Protein AF-A0A8J7YPC0-F1 (afdb_monomer)

Radius of gyration: 19.91 Å; Cα contacts (8 Å, |Δi|>4): 156; chains: 1; bounding box: 56×26×64 Å

pLDDT: mean 70.44, std 15.21, range [40.66, 92.62]

Solvent-accessible surface area (backbone atoms only — not comparable to full-atom values): 8499 Å² total; per-residue (Å²): 132,85,79,74,55,67,68,57,61,51,53,57,52,51,57,55,51,54,50,48,54,47,53,49,51,52,50,52,50,52,50,52,50,53,59,72,68,51,78,77,58,83,62,85,92,84,73,61,48,36,50,53,51,32,16,51,50,36,4,54,52,33,5,52,51,41,26,27,54,54,47,47,78,47,79,93,69,95,48,70,67,58,55,49,50,50,41,54,54,31,23,52,54,18,21,52,52,21,22,49,50,21,57,76,69,36,38,20,69,68,29,50,51,37,27,76,74,68,35,66,68,28,38,49,54,53,50,49,54,51,51,54,51,48,51,48,48,53,48,19,52,48,39,42,52,54,64,56,53,56,62,51,56,58,56,63,73,76,105

Secondary structure (DSSP, 8-state):
-----HHHHHHHHHHHHHHHHHHHHHHHHHHHHHHHHSPPPP--SS--HHHHHHHHHHHHHHHHHHHHHHHHHS---S-HHHHHHHHHHHHHHHHHHHHHHHHHTTHIIIIIHHHHTT-HHHHHHHHHHHHHHHHHHHHHHHHHHHHHHHHHHHHHH--

Foldseek 3Di:
DDPPPVLVVVLVLLVVVLVVLVVVLVVLLVVLVVLLPPQQDDDDDDDDSLLVSQLQSQLSLQLLLQLLVLLLVDADDNDPVVNVCSSVVSSNVRSVVRSVVCNVVVLSVPQVVVLVVVDPVSVVVSVVSSVVSVVSSVVSSVSNCPVHSVVSVVVVVVD

Mean predicted aligned error: 11.49 Å

Sequence (159 aa):
MAKTNENTAYKVNATRWDIGAVIFGSVMFIFALAFFFAQPTISLFGTTVAVTHAMIAMGVLMGAMIWALVEMVTRPRRNILDLIIRFFGSFILGFFIGGFMAFYTQWGQYILIPAYSGNYLALAVLIMTFVLFMVLLIDAVYLHNKTWVKHKADKSVKA

Structure (mmCIF, N/CA/C/O backbone):
data_AF-A0A8J7YPC0-F1
#
_entry.id   AF-A0A8J7YPC0-F1
#
loop_
_atom_site.group_PDB
_atom_site.id
_atom_site.type_symbol
_atom_site.label_atom_id
_atom_site.label_alt_id
_atom_site.label_comp_id
_atom_site.label_asym_id
_atom_site.label_entity_id
_atom_site.label_seq_id
_atom_site.pdbx_PDB_ins_code
_atom_site.Cartn_x
_atom_site.Cartn_y
_atom_site.Cartn_z
_atom_site.occupancy
_atom_site.B_iso_or_equiv
_atom_site.auth_seq_id
_atom_site.auth_comp_id
_atom_site.auth_asym_id
_atom_site.auth_atom_id
_atom_site.pdbx_PDB_model_num
ATOM 1 N N . MET A 1 1 ? 22.806 14.843 -42.584 1.00 43.94 1 MET A N 1
ATOM 2 C CA . MET A 1 1 ? 21.779 14.467 -41.586 1.00 43.94 1 MET A CA 1
ATOM 3 C C . MET A 1 1 ? 22.397 13.478 -40.615 1.00 43.94 1 MET A C 1
ATOM 5 O O . MET A 1 1 ? 22.721 12.369 -41.019 1.00 43.94 1 MET A O 1
ATOM 9 N N . ALA A 1 2 ? 22.660 13.906 -39.380 1.00 43.03 2 ALA A N 1
ATOM 10 C CA . ALA A 1 2 ? 23.231 13.039 -38.355 1.00 43.03 2 ALA A CA 1
ATOM 11 C C . ALA A 1 2 ? 22.213 11.946 -37.998 1.00 43.03 2 ALA A C 1
ATOM 13 O O . ALA A 1 2 ? 21.111 12.254 -37.551 1.00 43.03 2 ALA A O 1
ATOM 14 N N . LYS A 1 3 ? 22.569 10.676 -38.223 1.00 43.88 3 LYS A N 1
ATOM 15 C CA . LYS A 1 3 ? 21.822 9.536 -37.687 1.00 43.88 3 LYS A CA 1
ATOM 16 C C . LYS A 1 3 ? 21.981 9.575 -36.172 1.00 43.88 3 LYS A C 1
ATOM 18 O O . LYS A 1 3 ? 23.008 9.158 -35.642 1.00 43.88 3 LYS A O 1
ATOM 23 N N . THR A 1 4 ? 20.997 10.133 -35.480 1.00 44.56 4 THR A N 1
ATOM 24 C CA . THR A 1 4 ? 20.897 10.043 -34.027 1.00 44.56 4 THR A CA 1
ATOM 25 C C . THR A 1 4 ? 20.837 8.559 -33.689 1.00 44.56 4 THR A C 1
ATOM 27 O O . THR A 1 4 ? 19.847 7.899 -33.991 1.00 44.56 4 THR A O 1
ATOM 30 N N . ASN A 1 5 ? 21.941 8.022 -33.164 1.00 48.31 5 ASN A N 1
ATOM 31 C CA . ASN A 1 5 ? 22.094 6.614 -32.812 1.00 48.31 5 ASN A CA 1
ATOM 32 C C . ASN A 1 5 ? 20.847 6.134 -32.053 1.00 48.31 5 ASN A C 1
ATOM 34 O O . ASN A 1 5 ? 20.563 6.606 -30.954 1.00 48.31 5 ASN A O 1
ATOM 38 N N . GLU A 1 6 ? 20.089 5.190 -32.609 1.00 48.22 6 GLU A N 1
ATOM 39 C CA . GLU A 1 6 ? 18.867 4.671 -31.973 1.00 48.22 6 GLU A CA 1
ATOM 40 C C . GLU A 1 6 ? 19.137 4.141 -30.550 1.00 48.22 6 GLU A C 1
ATOM 42 O O . GLU A 1 6 ? 18.272 4.190 -29.669 1.00 48.22 6 GLU A O 1
ATOM 47 N N . ASN A 1 7 ? 20.385 3.735 -30.299 1.00 49.28 7 ASN A N 1
ATOM 48 C CA . ASN A 1 7 ? 20.910 3.306 -29.007 1.00 49.28 7 ASN A CA 1
ATOM 49 C C . ASN A 1 7 ? 20.935 4.415 -27.936 1.00 49.28 7 ASN A C 1
ATOM 51 O O . ASN A 1 7 ? 20.665 4.128 -26.765 1.00 49.28 7 ASN A O 1
ATOM 55 N N . THR A 1 8 ? 21.203 5.680 -28.283 1.00 47.12 8 THR A N 1
ATOM 56 C CA . THR A 1 8 ? 21.164 6.792 -27.312 1.00 47.12 8 THR A CA 1
ATOM 57 C C . THR A 1 8 ? 19.732 7.196 -26.980 1.00 47.12 8 THR A C 1
ATOM 59 O O . THR A 1 8 ? 19.412 7.367 -25.805 1.00 47.12 8 THR A O 1
ATOM 62 N N . ALA A 1 9 ? 18.831 7.237 -27.965 1.00 43.03 9 ALA A N 1
ATOM 63 C CA . ALA A 1 9 ? 17.404 7.477 -27.721 1.00 43.03 9 ALA A CA 1
ATOM 64 C C . ALA A 1 9 ? 16.761 6.362 -26.868 1.00 43.03 9 ALA A C 1
ATOM 66 O O . ALA A 1 9 ? 15.885 6.617 -26.041 1.00 43.03 9 ALA A O 1
ATOM 67 N N . TYR A 1 10 ? 17.213 5.112 -27.025 1.00 45.34 10 TYR A N 1
ATOM 68 C CA . TYR A 1 10 ? 16.796 3.984 -26.189 1.00 45.34 10 TYR A CA 1
ATOM 69 C C . TYR A 1 10 ? 17.244 4.122 -24.729 1.00 45.34 10 TYR A C 1
ATOM 71 O O . TYR A 1 10 ? 16.425 3.921 -23.830 1.00 45.34 10 TYR A O 1
ATOM 79 N N . LYS A 1 11 ? 18.510 4.496 -24.488 1.00 44.50 11 LYS A N 1
ATOM 80 C CA . LYS A 1 11 ? 19.047 4.720 -23.135 1.00 44.50 11 LYS A CA 1
ATOM 81 C C . LYS A 1 11 ? 18.341 5.868 -22.413 1.00 44.50 11 LYS A C 1
ATOM 83 O O . LYS A 1 11 ? 17.941 5.679 -21.274 1.00 44.50 11 LYS A O 1
ATOM 88 N N . VAL A 1 12 ? 18.136 7.006 -23.082 1.00 48.31 12 VAL A N 1
ATOM 89 C CA . VAL A 1 12 ? 17.495 8.198 -22.490 1.00 48.31 12 VAL A CA 1
ATOM 90 C C . VAL A 1 12 ? 16.024 7.953 -22.145 1.00 48.31 12 VAL A C 1
ATOM 92 O O . VAL A 1 12 ? 15.537 8.434 -21.125 1.00 48.31 12 VAL A O 1
ATOM 95 N N . ASN A 1 13 ? 15.301 7.189 -22.968 1.00 47.53 13 ASN A N 1
ATOM 96 C CA . ASN A 1 13 ? 13.903 6.878 -22.676 1.00 47.53 13 ASN A CA 1
ATOM 97 C C . ASN A 1 13 ? 13.765 5.862 -21.537 1.00 47.53 13 ASN A C 1
ATOM 99 O O . ASN A 1 13 ? 12.848 6.001 -20.739 1.00 47.53 13 ASN A O 1
ATOM 103 N N . ALA A 1 14 ? 14.670 4.884 -21.418 1.00 49.47 14 ALA A N 1
ATOM 104 C CA . ALA A 1 14 ? 14.659 3.948 -20.292 1.00 49.47 14 ALA A CA 1
ATOM 105 C C . ALA A 1 14 ? 14.842 4.673 -18.945 1.00 49.47 14 ALA A C 1
ATOM 107 O O . ALA A 1 14 ? 14.012 4.502 -18.061 1.00 49.47 14 ALA A O 1
ATOM 108 N N . THR A 1 15 ? 15.821 5.580 -18.837 1.00 51.62 15 THR A N 1
ATOM 109 C CA . THR A 1 15 ? 16.043 6.368 -17.611 1.00 51.62 15 THR A CA 1
ATOM 110 C C . THR A 1 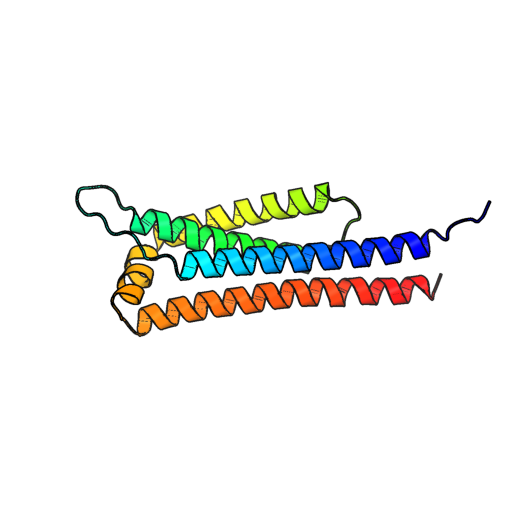15 ? 14.884 7.302 -17.260 1.00 51.62 15 THR A C 1
ATOM 112 O O . THR A 1 15 ? 14.640 7.550 -16.083 1.00 51.62 15 THR A O 1
ATOM 115 N N . ARG A 1 16 ? 14.136 7.822 -18.244 1.00 51.62 16 ARG A N 1
ATOM 116 C CA . ARG A 1 16 ? 12.936 8.643 -17.984 1.00 51.62 16 ARG A CA 1
ATOM 117 C C . ARG A 1 16 ? 11.775 7.831 -17.407 1.00 51.62 16 ARG A C 1
ATOM 119 O O . ARG A 1 16 ? 11.050 8.344 -16.560 1.00 51.62 16 ARG A O 1
ATOM 126 N N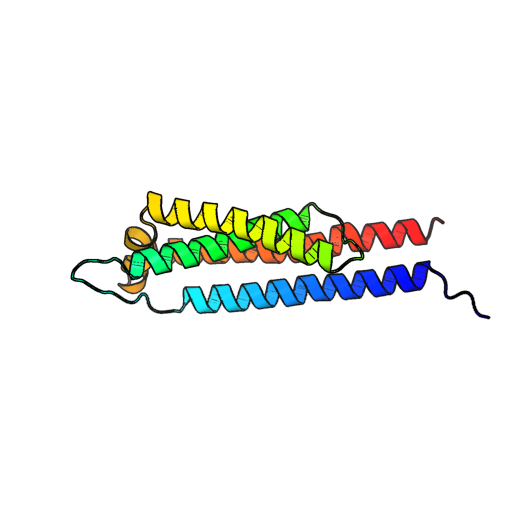 . TRP A 1 17 ? 11.601 6.586 -17.849 1.00 51.88 17 TRP A N 1
ATOM 127 C CA . TRP A 1 17 ? 10.556 5.699 -17.327 1.00 51.88 17 TRP A CA 1
ATOM 128 C C . TRP A 1 17 ? 10.906 5.134 -15.947 1.00 51.88 17 TRP A C 1
ATOM 130 O O . TRP A 1 17 ? 10.009 5.043 -15.112 1.00 51.88 17 TRP A O 1
ATOM 140 N N . ASP A 1 18 ? 12.191 4.892 -15.667 1.00 56.41 18 ASP A N 1
ATOM 141 C CA . ASP A 1 18 ? 12.675 4.547 -14.321 1.00 56.41 18 ASP A CA 1
ATOM 142 C C . ASP A 1 18 ? 12.305 5.648 -13.307 1.00 56.41 18 ASP A C 1
ATOM 144 O O . ASP A 1 18 ? 11.775 5.373 -12.232 1.00 56.41 18 ASP A O 1
ATOM 148 N N . ILE A 1 19 ? 12.481 6.923 -13.682 1.00 57.16 19 ILE A N 1
ATOM 149 C CA . ILE A 1 19 ? 12.055 8.072 -12.865 1.00 57.16 19 ILE A CA 1
ATOM 150 C C . ILE A 1 19 ? 10.527 8.093 -12.690 1.00 57.16 19 ILE A C 1
ATOM 152 O O . ILE A 1 19 ? 10.044 8.413 -11.608 1.00 57.16 19 ILE A O 1
ATOM 156 N N . GLY A 1 20 ? 9.759 7.720 -13.717 1.00 57.69 20 GLY A N 1
ATOM 157 C CA . GLY A 1 20 ? 8.298 7.624 -13.644 1.00 57.69 20 GLY A CA 1
ATOM 158 C C . GLY A 1 20 ? 7.815 6.583 -12.631 1.00 57.69 20 GLY A C 1
ATOM 159 O O . GLY A 1 20 ? 6.936 6.886 -11.827 1.00 57.69 20 GLY A O 1
ATOM 160 N N . ALA A 1 21 ? 8.425 5.395 -12.614 1.00 61.09 21 ALA A N 1
ATOM 161 C CA . ALA A 1 21 ? 8.121 4.350 -11.635 1.00 61.09 21 ALA A CA 1
ATOM 162 C C . ALA A 1 21 ? 8.479 4.781 -10.200 1.00 61.09 21 ALA A C 1
ATOM 164 O O . ALA A 1 21 ? 7.706 4.533 -9.275 1.00 61.09 21 ALA A O 1
ATOM 165 N N . VAL A 1 22 ? 9.599 5.491 -10.018 1.00 62.19 22 VAL A N 1
ATOM 166 C CA . VAL A 1 22 ? 10.005 6.069 -8.723 1.00 62.19 22 VAL A CA 1
ATOM 167 C C . VAL A 1 22 ? 9.015 7.143 -8.270 1.00 62.19 22 VAL A C 1
ATOM 169 O O . VAL A 1 22 ? 8.522 7.069 -7.150 1.00 62.19 22 VAL A O 1
ATOM 172 N N . ILE A 1 23 ? 8.687 8.123 -9.121 1.00 64.38 23 ILE A N 1
ATOM 173 C CA . ILE A 1 23 ? 7.719 9.187 -8.796 1.00 64.38 23 ILE A CA 1
ATOM 174 C C . ILE A 1 23 ? 6.378 8.567 -8.412 1.00 64.38 23 ILE A C 1
ATOM 176 O O . ILE A 1 23 ? 5.770 8.961 -7.420 1.00 64.38 23 ILE A O 1
ATOM 180 N N . PHE A 1 24 ? 5.932 7.573 -9.173 1.00 65.88 24 PHE A N 1
ATOM 181 C CA . PHE A 1 24 ? 4.671 6.901 -8.923 1.00 65.88 24 PHE A CA 1
ATOM 182 C C . PHE A 1 24 ? 4.679 6.110 -7.607 1.00 65.88 24 PHE A C 1
ATOM 184 O O . PHE A 1 24 ? 3.751 6.239 -6.807 1.00 65.88 24 PHE A O 1
ATOM 191 N N . GLY A 1 25 ? 5.753 5.364 -7.331 1.00 66.06 25 GLY A N 1
ATOM 192 C CA . GLY A 1 25 ? 5.965 4.697 -6.046 1.00 66.06 25 GLY A CA 1
ATOM 193 C C . GLY A 1 25 ? 5.951 5.684 -4.874 1.00 66.06 25 GLY A C 1
ATOM 194 O O . GLY A 1 25 ? 5.283 5.436 -3.873 1.00 66.06 25 GLY A O 1
ATOM 195 N N . SER A 1 26 ? 6.590 6.846 -5.024 1.00 64.25 26 SER A N 1
ATOM 196 C CA . SER A 1 26 ? 6.570 7.921 -4.024 1.00 64.25 26 SER A CA 1
ATOM 197 C C . SER A 1 26 ? 5.175 8.521 -3.819 1.00 64.25 26 SER A C 1
ATOM 199 O O . SER A 1 26 ? 4.804 8.842 -2.694 1.00 64.25 26 SER A O 1
ATOM 201 N N . VAL A 1 27 ? 4.364 8.648 -4.873 1.00 73.12 27 VAL A N 1
ATOM 202 C CA . VAL A 1 27 ? 2.966 9.093 -4.749 1.00 73.12 27 VAL A CA 1
ATOM 203 C C . VAL A 1 27 ? 2.138 8.052 -3.994 1.00 73.12 27 VAL A C 1
ATOM 205 O O . VAL A 1 27 ? 1.429 8.407 -3.055 1.00 73.12 27 VAL A O 1
ATOM 208 N N . MET A 1 28 ? 2.267 6.766 -4.332 1.00 69.00 28 MET A N 1
ATOM 209 C CA . MET A 1 28 ? 1.589 5.678 -3.612 1.00 69.00 28 MET A CA 1
ATOM 210 C C . MET A 1 28 ? 2.013 5.603 -2.142 1.00 69.00 28 MET A C 1
ATOM 212 O O . MET A 1 28 ? 1.171 5.373 -1.277 1.00 69.00 28 MET A O 1
ATOM 216 N N . PHE A 1 29 ? 3.286 5.867 -1.844 1.00 68.06 29 PHE A N 1
ATOM 217 C CA . PHE A 1 29 ? 3.793 6.001 -0.480 1.00 68.06 29 PHE A CA 1
ATOM 218 C C . PHE A 1 29 ? 3.072 7.110 0.298 1.00 68.06 29 PHE A C 1
ATOM 220 O O . PHE A 1 29 ? 2.589 6.872 1.404 1.00 68.06 29 PHE A O 1
ATOM 227 N N . ILE A 1 30 ? 2.950 8.302 -0.294 1.00 71.88 30 ILE A N 1
ATOM 228 C CA . ILE A 1 30 ? 2.265 9.441 0.332 1.00 71.88 30 ILE A CA 1
ATOM 229 C C . ILE A 1 30 ? 0.783 9.125 0.558 1.00 71.88 30 ILE A C 1
ATOM 231 O O . ILE A 1 30 ? 0.260 9.405 1.635 1.00 71.88 30 ILE A O 1
ATOM 235 N N . PHE A 1 31 ? 0.110 8.502 -0.415 1.00 69.81 31 PHE A N 1
ATOM 236 C CA . PHE A 1 31 ? -1.281 8.075 -0.251 1.00 69.81 31 PHE A CA 1
ATOM 237 C C . PHE A 1 31 ? -1.433 7.050 0.873 1.00 69.81 31 PHE A C 1
ATOM 239 O O . PHE A 1 31 ? -2.295 7.220 1.731 1.00 69.81 31 PHE A O 1
ATOM 246 N N . ALA A 1 32 ? -0.587 6.019 0.914 1.00 67.06 32 ALA A N 1
ATOM 247 C CA . ALA A 1 32 ? -0.633 5.007 1.964 1.00 67.06 32 ALA A CA 1
ATOM 248 C C . ALA A 1 32 ? -0.413 5.614 3.356 1.00 67.06 32 ALA A C 1
ATOM 250 O O . ALA A 1 32 ? -1.154 5.279 4.276 1.00 67.06 32 ALA A O 1
ATOM 251 N N . LEU A 1 33 ? 0.537 6.547 3.501 1.00 67.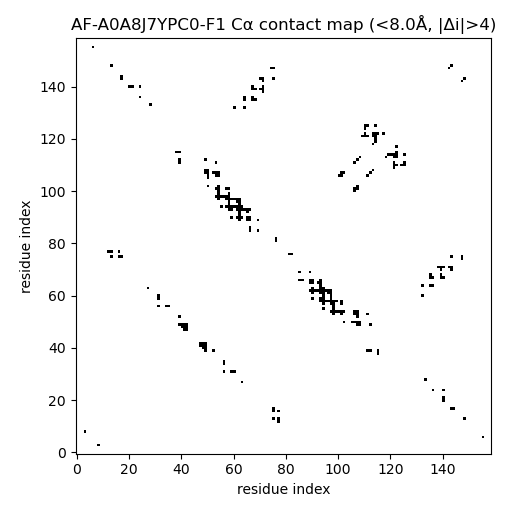38 33 LEU A N 1
ATOM 252 C CA . LEU A 1 33 ? 0.738 7.313 4.735 1.00 67.38 33 LEU A CA 1
ATOM 253 C C . LEU A 1 33 ? -0.509 8.112 5.119 1.00 67.38 33 LEU A C 1
ATOM 255 O O . LEU A 1 33 ? -0.956 8.035 6.260 1.00 67.38 33 LEU A O 1
ATOM 259 N N . ALA A 1 34 ? -1.089 8.855 4.175 1.00 68.88 34 ALA A N 1
ATOM 260 C CA . ALA A 1 34 ? -2.283 9.654 4.427 1.00 68.88 34 ALA A CA 1
ATOM 261 C C . ALA A 1 34 ? -3.459 8.785 4.902 1.00 68.88 34 ALA A C 1
ATOM 263 O O . ALA A 1 34 ? -4.134 9.142 5.864 1.00 68.88 34 ALA A O 1
ATOM 264 N N . PHE A 1 35 ? -3.663 7.615 4.288 1.00 66.31 35 PHE A N 1
ATOM 265 C CA . PHE A 1 35 ? -4.691 6.660 4.710 1.00 66.31 35 PHE A CA 1
ATOM 266 C C . PHE A 1 35 ? -4.392 6.008 6.064 1.00 66.31 35 PHE A C 1
ATOM 268 O O . PHE A 1 35 ? -5.325 5.733 6.811 1.00 66.31 35 PHE A O 1
ATOM 275 N N . PHE A 1 36 ? -3.120 5.789 6.402 1.00 65.06 36 PHE A N 1
ATOM 276 C CA . PHE A 1 36 ? -2.716 5.210 7.686 1.00 65.06 36 PHE A CA 1
ATOM 277 C C . PHE A 1 36 ? -2.921 6.150 8.874 1.00 65.06 36 PHE A C 1
ATOM 279 O O . PHE A 1 36 ? -3.162 5.685 9.983 1.00 65.06 36 PHE A O 1
ATOM 286 N N . PHE A 1 37 ? -2.796 7.461 8.653 1.00 66.06 37 PHE A N 1
ATOM 287 C CA . PHE A 1 37 ? -2.971 8.471 9.698 1.00 66.06 37 PHE A CA 1
ATOM 288 C C . PHE A 1 37 ? -4.376 9.080 9.732 1.00 66.06 37 PHE A C 1
ATOM 290 O O . PHE A 1 37 ? -4.718 9.764 10.699 1.00 66.06 37 PHE A O 1
ATOM 297 N N . ALA A 1 38 ? -5.211 8.818 8.725 1.00 66.19 38 ALA A N 1
ATOM 298 C CA . ALA A 1 38 ? -6.599 9.254 8.715 1.00 66.19 38 ALA A CA 1
ATOM 299 C C . ALA A 1 38 ? -7.377 8.590 9.862 1.00 66.19 38 ALA A C 1
ATOM 301 O O . ALA A 1 38 ? -7.511 7.369 9.907 1.00 66.19 38 ALA A O 1
ATOM 302 N N . GLN A 1 39 ? -7.895 9.393 10.799 1.00 62.12 39 GLN A N 1
ATOM 303 C CA . GLN A 1 39 ? -8.682 8.871 11.916 1.00 62.12 39 GLN A CA 1
ATOM 304 C C . GLN A 1 39 ? -9.892 8.069 11.404 1.00 62.12 39 GLN A C 1
ATOM 306 O O . GLN A 1 39 ? -10.636 8.566 10.551 1.00 62.12 39 GLN A O 1
ATOM 311 N N . PRO A 1 40 ? -10.141 6.859 11.937 1.00 59.56 40 PRO A N 1
ATOM 312 C CA . PRO A 1 40 ? -11.324 6.096 11.601 1.00 59.56 40 PRO A CA 1
ATOM 313 C C . PRO A 1 40 ? -12.540 6.837 12.139 1.00 59.56 40 PRO A C 1
ATOM 315 O O . PRO A 1 40 ? -12.689 7.043 13.343 1.00 59.56 40 PRO A O 1
ATOM 318 N N . THR A 1 41 ? -13.426 7.248 11.243 1.00 55.69 41 THR A N 1
ATOM 319 C CA . THR A 1 41 ? -14.691 7.870 11.624 1.00 55.69 41 THR A CA 1
ATOM 320 C C . THR A 1 41 ? -15.647 6.792 12.144 1.00 55.69 41 THR A C 1
ATOM 322 O O . THR A 1 41 ? -15.957 5.816 11.456 1.00 55.69 41 THR A O 1
ATOM 325 N N . ILE A 1 42 ? -16.089 6.938 13.397 1.00 54.09 42 ILE A N 1
ATOM 326 C CA . ILE A 1 42 ? -16.999 5.997 14.065 1.00 54.09 42 ILE A CA 1
ATOM 327 C C . ILE A 1 42 ? -18.434 6.513 13.925 1.00 54.09 42 ILE A C 1
ATOM 329 O O . ILE A 1 42 ? -18.712 7.663 14.255 1.00 54.09 42 ILE A O 1
ATOM 333 N N . SER A 1 43 ? -19.362 5.658 13.487 1.00 50.81 43 SER A N 1
ATOM 334 C CA . SER A 1 43 ? -20.801 5.931 13.580 1.00 50.81 43 SER A CA 1
ATOM 335 C C . SER A 1 43 ? -21.573 4.674 13.988 1.00 50.81 43 SER A C 1
ATOM 337 O O . SER A 1 43 ? -21.402 3.599 13.409 1.00 50.81 43 SER A O 1
ATOM 339 N N . LEU A 1 44 ? -22.406 4.850 15.014 1.00 54.72 44 LEU A N 1
ATOM 340 C CA . LEU A 1 44 ? -23.410 3.926 15.540 1.00 54.72 44 LEU A CA 1
ATOM 341 C C . LEU A 1 44 ? -24.799 4.443 15.120 1.00 54.72 44 LEU A C 1
ATOM 343 O O . LEU A 1 44 ? -24.961 5.650 14.978 1.00 54.72 44 LEU A O 1
ATOM 347 N N . PHE A 1 45 ? -25.773 3.536 14.965 1.00 51.53 45 PHE A N 1
ATOM 348 C CA . PHE A 1 45 ? -27.056 3.674 14.230 1.00 51.53 45 PHE A CA 1
ATOM 349 C C . PHE A 1 45 ? -27.030 3.281 12.740 1.00 51.53 45 PHE A C 1
ATOM 351 O O . PHE A 1 45 ? -27.708 3.876 11.910 1.00 51.53 45 PHE A O 1
ATOM 358 N N . GLY A 1 46 ? -26.331 2.188 12.416 1.00 57.06 46 GLY A N 1
ATOM 359 C CA . GLY A 1 46 ? -26.828 1.272 11.380 1.00 57.06 46 GLY A CA 1
ATOM 360 C C . GLY 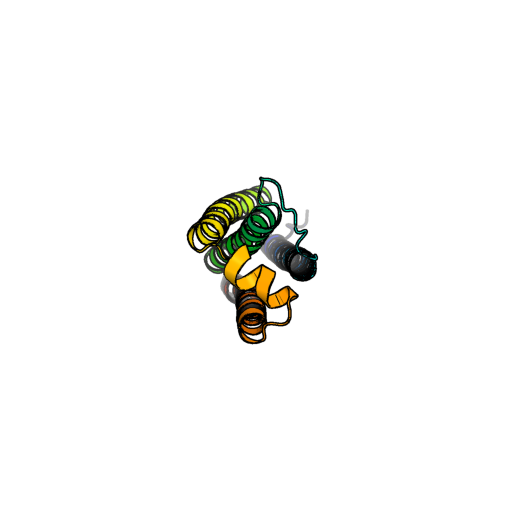A 1 46 ? -25.924 0.965 10.190 1.00 57.06 46 GLY A C 1
ATOM 361 O O . GLY A 1 46 ? -26.158 -0.058 9.563 1.00 57.06 46 GLY A O 1
ATOM 362 N N . THR A 1 47 ? -24.878 1.737 9.884 1.00 55.59 47 THR A N 1
ATOM 363 C CA . THR A 1 47 ? -24.061 1.449 8.681 1.00 55.59 47 THR A CA 1
ATOM 364 C C . THR A 1 47 ? -22.600 1.895 8.811 1.00 55.59 47 THR A C 1
ATOM 366 O O . THR A 1 47 ? -22.186 2.910 8.264 1.00 55.59 47 THR A O 1
ATOM 369 N N . THR A 1 48 ? -21.817 1.115 9.562 1.00 58.72 48 THR A N 1
ATOM 370 C CA . THR A 1 48 ? -20.411 0.721 9.292 1.00 58.72 48 THR A CA 1
ATOM 371 C C . THR A 1 48 ? -19.559 1.601 8.353 1.00 58.72 48 THR A C 1
ATOM 373 O O . THR A 1 48 ? -19.086 1.159 7.303 1.00 58.72 48 THR A O 1
ATOM 376 N N . VAL A 1 49 ? -19.249 2.829 8.766 1.00 57.19 49 VAL A N 1
ATOM 377 C CA . VAL A 1 49 ? -18.300 3.697 8.041 1.00 57.19 49 VAL A CA 1
ATOM 378 C C . VAL A 1 49 ? -16.840 3.258 8.268 1.00 57.19 49 VAL A C 1
ATOM 380 O O . VAL A 1 49 ? -16.053 3.238 7.324 1.00 57.19 49 VAL A O 1
ATOM 383 N N . ALA A 1 50 ? -16.481 2.800 9.474 1.00 58.81 50 ALA A N 1
ATOM 384 C CA . ALA A 1 50 ? -15.122 2.334 9.803 1.00 58.81 50 ALA A CA 1
ATOM 385 C C . ALA A 1 50 ? -14.709 1.047 9.057 1.00 58.81 50 ALA A C 1
ATOM 387 O O . ALA A 1 50 ? -13.569 0.923 8.614 1.00 58.81 50 ALA A O 1
ATOM 388 N N . VAL A 1 51 ? -15.642 0.106 8.863 1.00 60.56 51 VAL A N 1
ATOM 389 C CA . VAL A 1 51 ? -15.401 -1.117 8.071 1.00 60.56 51 VAL A CA 1
ATOM 390 C C . VAL A 1 51 ? -15.132 -0.754 6.611 1.00 60.56 51 VAL A C 1
ATOM 392 O O . VAL A 1 51 ? -14.191 -1.263 6.012 1.00 60.56 51 VAL A O 1
ATOM 395 N N . THR A 1 52 ? -15.889 0.202 6.068 1.00 68.00 52 THR A N 1
ATOM 396 C CA . THR A 1 52 ? -15.710 0.687 4.694 1.00 68.00 52 THR A CA 1
ATOM 397 C C . THR A 1 52 ? -14.348 1.369 4.506 1.00 68.00 52 THR A C 1
ATOM 399 O O . THR A 1 52 ? -13.651 1.084 3.534 1.00 68.00 52 THR A O 1
ATOM 402 N N . HIS A 1 53 ? -13.903 2.192 5.464 1.00 72.38 53 HIS A N 1
ATOM 403 C CA . HIS A 1 53 ? -12.563 2.799 5.433 1.00 72.38 53 HIS A CA 1
ATOM 404 C C . HIS A 1 53 ? -11.447 1.753 5.503 1.00 72.38 53 HIS A C 1
ATOM 406 O O . HIS A 1 53 ? -10.479 1.831 4.752 1.00 72.38 53 HIS A O 1
ATOM 412 N N . ALA A 1 54 ? -11.601 0.747 6.361 1.00 76.25 54 ALA A N 1
ATOM 413 C CA . ALA A 1 54 ? -10.651 -0.347 6.494 1.00 76.25 54 ALA A CA 1
ATOM 414 C C . ALA A 1 54 ? -10.542 -1.197 5.217 1.00 76.25 54 ALA A C 1
ATOM 416 O O . ALA A 1 54 ? -9.441 -1.567 4.812 1.00 76.25 54 ALA A O 1
ATOM 417 N N . MET A 1 55 ? -11.670 -1.464 4.552 1.00 82.88 55 MET A N 1
ATOM 418 C CA . MET A 1 55 ? -11.703 -2.154 3.261 1.00 82.88 55 MET A CA 1
ATOM 419 C C . MET A 1 55 ? -10.995 -1.353 2.171 1.00 82.88 55 MET A C 1
ATOM 421 O O . MET A 1 55 ? -10.205 -1.917 1.420 1.00 82.88 55 MET A O 1
ATOM 425 N N . ILE A 1 56 ? -11.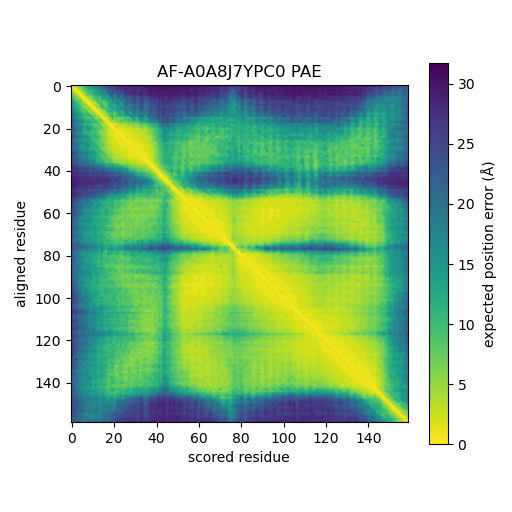237 -0.041 2.105 1.00 81.94 56 ILE A N 1
ATOM 426 C CA . ILE A 1 56 ? -10.568 0.839 1.141 1.00 81.94 56 ILE A CA 1
ATOM 427 C C . ILE A 1 56 ? -9.067 0.893 1.428 1.00 81.94 56 ILE A C 1
ATOM 429 O O . ILE A 1 56 ? -8.279 0.706 0.508 1.00 81.94 56 ILE A O 1
ATOM 433 N N . ALA A 1 57 ? -8.657 1.090 2.683 1.00 79.94 57 ALA A N 1
ATOM 434 C CA . ALA A 1 57 ? -7.248 1.166 3.063 1.00 79.94 57 ALA A CA 1
ATOM 435 C C . ALA A 1 57 ? -6.495 -0.127 2.716 1.00 79.94 57 ALA A C 1
ATOM 437 O O . ALA A 1 57 ? -5.463 -0.086 2.045 1.00 79.94 57 ALA A O 1
ATOM 438 N N . MET A 1 58 ? -7.043 -1.284 3.097 1.00 84.25 58 MET A N 1
ATOM 439 C CA . MET A 1 58 ? -6.441 -2.577 2.770 1.00 84.25 58 MET A CA 1
ATOM 440 C C . MET A 1 58 ? -6.472 -2.865 1.265 1.00 84.25 58 MET A C 1
ATOM 442 O O . MET A 1 58 ? -5.525 -3.436 0.728 1.00 84.25 58 MET A O 1
ATOM 446 N N . GLY A 1 59 ? -7.525 -2.435 0.567 1.00 87.19 59 GLY A N 1
ATOM 447 C CA . GLY A 1 59 ? -7.604 -2.485 -0.888 1.00 87.19 59 GLY A CA 1
ATOM 448 C C . GLY A 1 59 ? -6.492 -1.670 -1.546 1.00 87.19 59 GLY A C 1
ATOM 449 O O . GLY A 1 59 ? -5.768 -2.189 -2.387 1.00 87.19 59 GLY A O 1
ATOM 450 N N . VAL A 1 60 ? -6.284 -0.417 -1.140 1.00 83.69 60 VAL A N 1
ATOM 451 C CA . VAL A 1 60 ? -5.207 0.430 -1.682 1.00 83.69 60 VAL A CA 1
ATOM 452 C C . VAL A 1 60 ? -3.837 -0.198 -1.425 1.00 83.69 60 VAL A C 1
ATOM 454 O O . VAL A 1 60 ? -3.028 -0.273 -2.349 1.00 83.69 60 VAL A O 1
ATOM 457 N N . LEU A 1 61 ? -3.590 -0.698 -0.210 1.00 84.06 61 LEU A N 1
ATOM 458 C CA . LEU A 1 61 ? -2.330 -1.361 0.142 1.00 84.06 61 LEU A CA 1
ATOM 459 C C . LEU A 1 61 ? -2.089 -2.597 -0.725 1.00 84.06 61 LEU A C 1
ATOM 461 O O . LEU A 1 61 ? -1.046 -2.705 -1.365 1.00 84.06 61 LEU A O 1
ATOM 465 N N . MET A 1 62 ? -3.063 -3.503 -0.804 1.00 86.44 62 MET A N 1
ATOM 466 C CA . MET A 1 62 ? -2.935 -4.729 -1.590 1.00 86.44 62 MET A CA 1
ATOM 467 C C . MET A 1 62 ? -2.858 -4.439 -3.095 1.00 86.44 62 MET A C 1
ATOM 469 O O . MET A 1 62 ? -2.066 -5.055 -3.802 1.00 86.44 62 MET A O 1
ATOM 473 N N . GLY A 1 63 ? -3.616 -3.463 -3.595 1.00 87.56 63 GLY A N 1
ATOM 474 C CA . GLY A 1 63 ? -3.531 -2.967 -4.970 1.00 87.56 63 GLY A CA 1
ATOM 475 C C . GLY A 1 63 ? -2.128 -2.479 -5.313 1.00 87.5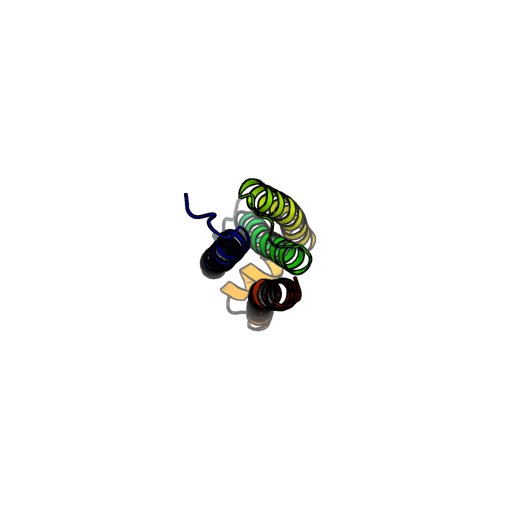6 63 GLY A C 1
ATOM 476 O O . GLY A 1 63 ? -1.556 -2.879 -6.329 1.00 87.56 63 GLY A O 1
ATOM 477 N N . ALA A 1 64 ? -1.536 -1.673 -4.433 1.00 81.50 64 ALA A N 1
ATOM 478 C CA . ALA A 1 64 ? -0.175 -1.187 -4.595 1.00 81.50 64 ALA A CA 1
ATOM 479 C C . ALA A 1 64 ? 0.872 -2.312 -4.459 1.00 81.50 64 ALA A C 1
ATOM 481 O O . ALA A 1 64 ? 1.838 -2.315 -5.217 1.00 81.50 64 ALA A O 1
ATOM 482 N N . MET A 1 65 ? 0.671 -3.303 -3.579 1.00 82.94 65 MET A N 1
ATOM 483 C CA . MET A 1 65 ? 1.547 -4.482 -3.464 1.00 82.94 65 MET A CA 1
ATOM 484 C C . MET A 1 65 ? 1.522 -5.347 -4.727 1.00 82.94 65 MET A C 1
ATOM 486 O O . MET A 1 65 ? 2.576 -5.729 -5.232 1.00 82.94 65 MET A O 1
ATOM 490 N N . ILE A 1 66 ? 0.337 -5.650 -5.263 1.00 85.56 66 ILE A N 1
ATOM 491 C CA . ILE A 1 66 ? 0.216 -6.457 -6.484 1.00 85.56 66 ILE A CA 1
ATOM 492 C C . ILE A 1 66 ? 0.782 -5.696 -7.680 1.00 85.56 66 ILE A C 1
ATOM 494 O O . ILE A 1 66 ? 1.475 -6.294 -8.501 1.00 85.56 66 ILE A O 1
ATOM 498 N N . TRP A 1 67 ? 0.567 -4.382 -7.760 1.00 84.88 67 TRP A N 1
ATOM 499 C CA . TRP A 1 67 ? 1.244 -3.560 -8.757 1.00 84.88 67 TRP A CA 1
ATOM 500 C C . TRP A 1 67 ? 2.768 -3.618 -8.625 1.00 84.88 67 TRP A C 1
ATOM 502 O O . TRP A 1 67 ? 3.450 -3.875 -9.615 1.00 84.88 67 TRP A O 1
ATOM 512 N N . ALA A 1 68 ? 3.302 -3.451 -7.415 1.00 78.69 68 ALA A N 1
ATOM 513 C CA . ALA A 1 68 ? 4.734 -3.519 -7.147 1.00 78.69 68 ALA A CA 1
ATOM 514 C C . ALA A 1 68 ? 5.329 -4.870 -7.595 1.00 78.69 68 ALA A C 1
ATOM 516 O O . ALA A 1 68 ? 6.342 -4.899 -8.293 1.00 78.69 68 ALA A O 1
ATOM 517 N N . LEU A 1 69 ? 4.654 -5.986 -7.294 1.00 81.81 69 LEU A N 1
ATOM 518 C CA . LEU A 1 69 ? 5.036 -7.325 -7.758 1.00 81.81 69 LEU A CA 1
ATOM 519 C C . LEU A 1 69 ? 5.000 -7.447 -9.285 1.00 81.81 69 LEU A C 1
ATOM 521 O O . LEU A 1 69 ? 5.938 -7.964 -9.894 1.00 81.81 69 LEU A O 1
ATOM 525 N N . VAL A 1 70 ? 3.928 -6.962 -9.916 1.00 83.19 70 VAL A N 1
ATOM 526 C CA . VAL A 1 70 ? 3.790 -6.950 -11.377 1.00 83.19 70 VAL A CA 1
ATOM 527 C C . VAL A 1 70 ? 4.897 -6.115 -12.017 1.00 83.19 70 VAL A C 1
ATOM 529 O O . VAL A 1 70 ? 5.388 -6.490 -13.077 1.00 83.19 70 VAL A O 1
ATOM 532 N N . GLU A 1 71 ? 5.345 -5.037 -11.379 1.00 75.62 71 GLU A N 1
ATOM 533 C CA . GLU A 1 71 ? 6.430 -4.196 -11.880 1.00 75.62 71 GLU A CA 1
ATOM 534 C C . GLU A 1 71 ? 7.811 -4.850 -11.749 1.00 75.62 71 GLU A C 1
ATOM 536 O O . GLU A 1 71 ? 8.636 -4.713 -12.656 1.00 75.62 71 GLU A O 1
ATOM 541 N N . MET A 1 72 ? 8.049 -5.636 -10.693 1.00 73.81 72 MET A N 1
ATOM 542 C CA . MET A 1 72 ? 9.288 -6.412 -10.526 1.00 73.81 72 MET A CA 1
ATOM 543 C C . MET A 1 72 ? 9.502 -7.423 -11.661 1.00 73.81 72 MET A C 1
ATOM 545 O O . MET A 1 72 ? 10.626 -7.610 -12.130 1.00 73.81 72 MET A O 1
ATOM 549 N N . VAL A 1 73 ? 8.436 -8.100 -12.099 1.00 77.06 73 VAL A N 1
ATOM 550 C CA . VAL A 1 73 ? 8.536 -9.254 -13.016 1.00 77.06 73 VAL A CA 1
ATOM 551 C C . VAL A 1 73 ? 8.472 -8.880 -14.496 1.00 77.06 73 VAL A C 1
ATOM 553 O O . VAL A 1 73 ? 8.763 -9.693 -15.374 1.00 77.06 73 VAL A O 1
ATOM 556 N N . THR A 1 74 ? 8.116 -7.641 -14.809 1.00 74.31 74 THR A N 1
ATOM 557 C CA . THR A 1 74 ? 7.919 -7.173 -16.186 1.00 74.31 74 THR A CA 1
ATOM 558 C C . THR A 1 74 ? 9.025 -6.248 -16.662 1.00 74.31 74 THR A C 1
ATOM 560 O O . THR A 1 74 ? 9.606 -5.487 -15.898 1.00 74.31 74 THR A O 1
ATOM 563 N N . ARG A 1 75 ? 9.262 -6.254 -17.974 1.00 68.12 75 ARG A N 1
ATOM 564 C CA . ARG A 1 75 ? 10.253 -5.382 -18.608 1.00 68.12 75 ARG A CA 1
ATOM 565 C C . ARG A 1 75 ? 9.739 -3.945 -18.739 1.00 68.12 75 ARG A C 1
ATOM 567 O O . ARG A 1 75 ? 8.596 -3.785 -19.169 1.00 68.12 75 ARG A O 1
ATOM 574 N N . PRO A 1 76 ? 10.600 -2.925 -18.557 1.00 65.75 76 PRO A N 1
ATOM 575 C CA . PRO A 1 76 ? 10.257 -1.549 -18.883 1.00 65.75 76 PRO A CA 1
ATOM 576 C C . PRO A 1 76 ? 9.990 -1.428 -20.389 1.00 65.75 76 PRO A C 1
ATOM 578 O O . PRO A 1 76 ? 10.907 -1.548 -21.217 1.00 65.75 76 PRO A O 1
ATOM 581 N N . ARG A 1 77 ? 8.715 -1.248 -20.753 1.00 63.03 77 ARG A N 1
ATOM 582 C CA . ARG A 1 77 ? 8.266 -0.996 -22.129 1.00 63.03 77 ARG A CA 1
ATOM 583 C C . ARG A 1 77 ? 8.265 0.506 -22.424 1.00 63.03 77 ARG A C 1
ATOM 585 O O . ARG A 1 77 ? 8.232 1.336 -21.530 1.00 63.03 77 ARG A O 1
ATOM 592 N N . ARG A 1 78 ? 8.328 0.858 -23.713 1.00 58.44 78 ARG A N 1
ATOM 593 C CA . ARG A 1 78 ? 8.461 2.250 -24.189 1.00 58.44 78 ARG A CA 1
ATOM 594 C C . ARG A 1 78 ? 7.156 3.066 -24.167 1.00 58.44 78 ARG A C 1
ATOM 596 O O . ARG A 1 78 ? 7.234 4.279 -24.337 1.00 58.44 78 ARG A O 1
ATOM 603 N N . ASN A 1 79 ? 5.994 2.429 -23.982 1.00 67.19 79 ASN A N 1
ATOM 604 C CA . ASN A 1 79 ? 4.684 3.069 -24.142 1.00 67.19 79 ASN A CA 1
ATOM 605 C C . ASN A 1 79 ? 4.015 3.347 -22.792 1.00 67.19 79 ASN A C 1
ATOM 607 O O . ASN A 1 79 ? 3.790 2.422 -22.018 1.00 67.19 79 ASN A O 1
ATOM 611 N N . ILE A 1 80 ? 3.595 4.597 -22.571 1.00 67.88 80 ILE A N 1
ATOM 612 C CA . ILE A 1 80 ? 2.875 5.009 -21.354 1.00 67.88 80 ILE A CA 1
ATOM 613 C C . ILE A 1 80 ? 1.576 4.230 -21.131 1.00 67.88 80 ILE A C 1
ATOM 615 O O . ILE A 1 80 ? 1.226 3.918 -20.000 1.00 67.88 80 ILE A O 1
ATOM 619 N N . LEU A 1 81 ? 0.890 3.865 -22.219 1.00 71.75 81 LEU A N 1
ATOM 620 C CA . LEU A 1 81 ? -0.332 3.064 -22.158 1.00 71.75 81 LEU A CA 1
ATOM 621 C C . LEU A 1 81 ? -0.083 1.687 -21.536 1.00 71.75 81 LEU A C 1
ATOM 623 O O . LEU A 1 81 ? -0.931 1.197 -20.802 1.00 71.75 81 LEU A O 1
ATOM 627 N N . ASP A 1 82 ? 1.083 1.085 -21.778 1.00 73.38 82 ASP A N 1
ATOM 628 C CA . ASP A 1 82 ? 1.443 -0.204 -21.180 1.00 73.38 82 ASP A CA 1
ATOM 629 C C . ASP A 1 82 ? 1.642 -0.069 -19.665 1.00 73.38 82 ASP A C 1
ATOM 631 O O . ASP A 1 82 ? 1.149 -0.898 -18.905 1.00 73.38 82 ASP A O 1
ATOM 635 N N . LEU A 1 83 ? 2.273 1.024 -19.220 1.00 72.81 83 LEU A N 1
ATOM 636 C CA . LEU A 1 83 ? 2.437 1.339 -17.799 1.00 72.81 83 LEU A CA 1
ATOM 637 C C . LEU A 1 83 ? 1.077 1.554 -17.114 1.00 72.81 83 LEU A C 1
ATOM 639 O O . LEU A 1 83 ? 0.828 0.997 -16.050 1.00 72.81 83 LEU A O 1
ATOM 643 N N . ILE A 1 84 ? 0.182 2.317 -17.750 1.00 77.44 84 ILE A N 1
ATOM 644 C CA . ILE A 1 84 ? -1.165 2.615 -17.242 1.00 77.44 84 ILE A CA 1
ATOM 645 C C . ILE A 1 84 ? -2.007 1.340 -17.141 1.00 77.44 84 ILE A C 1
ATOM 647 O O . ILE A 1 84 ? -2.603 1.088 -16.098 1.00 77.44 84 ILE A O 1
ATOM 651 N N . ILE A 1 85 ? -2.053 0.522 -18.196 1.00 83.31 85 ILE A N 1
ATOM 652 C CA . ILE A 1 85 ? -2.846 -0.716 -18.211 1.00 83.31 85 ILE A CA 1
ATOM 653 C C . ILE A 1 85 ? -2.334 -1.691 -17.157 1.00 83.31 85 ILE A C 1
ATOM 655 O O . ILE A 1 85 ? -3.132 -2.290 -16.438 1.00 83.31 85 ILE A O 1
ATOM 659 N N . ARG A 1 86 ? -1.010 -1.839 -17.042 1.00 81.19 86 ARG A N 1
ATOM 660 C CA . ARG A 1 86 ? -0.406 -2.711 -16.035 1.00 81.19 86 ARG A CA 1
ATOM 661 C C . ARG A 1 86 ? -0.718 -2.200 -14.637 1.00 81.19 86 ARG A C 1
ATOM 663 O O . ARG A 1 86 ? -1.187 -3.000 -13.841 1.00 81.19 86 ARG A O 1
ATOM 670 N N . PHE A 1 87 ? -0.586 -0.893 -14.390 1.00 81.56 87 PHE A N 1
ATOM 671 C CA . PHE A 1 87 ? -0.970 -0.272 -13.124 1.00 81.56 87 PHE A CA 1
ATOM 672 C C . PHE A 1 87 ? -2.437 -0.520 -12.777 1.00 81.56 87 PHE A C 1
ATOM 674 O O . PHE A 1 87 ? -2.710 -1.188 -11.785 1.00 81.56 87 PHE A O 1
ATOM 681 N N . PHE A 1 88 ? -3.381 -0.031 -13.585 1.00 83.94 88 PHE A N 1
ATOM 682 C CA . PHE A 1 88 ? -4.803 -0.151 -13.264 1.00 83.94 88 PHE A CA 1
ATOM 683 C C . PHE A 1 88 ? -5.245 -1.612 -13.207 1.00 83.94 88 PHE A C 1
ATOM 685 O O . PHE A 1 88 ? -5.975 -1.981 -12.296 1.00 83.94 88 PHE A O 1
ATOM 692 N N . GLY A 1 89 ? -4.761 -2.466 -14.111 1.00 87.19 89 GLY A N 1
ATOM 693 C CA . GLY A 1 89 ? -5.080 -3.891 -14.109 1.00 87.19 89 GLY A CA 1
ATOM 694 C C . GLY A 1 89 ? -4.636 -4.590 -12.824 1.00 87.19 89 GLY A C 1
ATOM 695 O O . GLY A 1 89 ? -5.446 -5.244 -12.167 1.00 87.19 89 GLY A O 1
ATOM 696 N N . SER A 1 90 ? -3.374 -4.419 -12.419 1.00 88.12 90 SER A N 1
ATOM 697 C CA . SER A 1 90 ? -2.850 -5.027 -11.190 1.00 88.12 90 SER A CA 1
ATOM 698 C C . SER A 1 90 ? -3.427 -4.390 -9.928 1.00 88.12 90 SER A C 1
ATOM 700 O O . SER A 1 90 ? -3.714 -5.089 -8.958 1.00 88.12 90 SER A O 1
ATOM 702 N N . PHE A 1 91 ? -3.622 -3.070 -9.946 1.00 85.88 91 PHE A N 1
ATOM 703 C CA . PHE A 1 91 ? -4.112 -2.316 -8.802 1.00 85.88 91 PHE A CA 1
ATOM 704 C C . PHE A 1 91 ? -5.572 -2.640 -8.519 1.00 85.88 91 PHE A C 1
ATOM 706 O O . PHE A 1 91 ? -5.902 -2.907 -7.374 1.00 85.88 91 PHE A O 1
ATOM 713 N N . ILE A 1 92 ? -6.436 -2.681 -9.539 1.00 90.00 92 ILE A N 1
ATOM 714 C CA . ILE A 1 92 ? -7.848 -3.056 -9.380 1.00 90.00 92 ILE A CA 1
ATOM 715 C C . ILE A 1 92 ? -7.950 -4.478 -8.826 1.00 90.00 92 ILE A C 1
ATOM 717 O O . ILE A 1 92 ? -8.690 -4.713 -7.871 1.00 90.00 92 ILE A O 1
ATOM 721 N N . LEU A 1 93 ? -7.174 -5.415 -9.378 1.00 92.31 93 LEU A N 1
ATOM 722 C CA . LEU A 1 93 ? -7.166 -6.800 -8.913 1.00 92.31 93 LEU A CA 1
ATOM 723 C C . LEU A 1 93 ? -6.737 -6.896 -7.442 1.00 92.31 93 LEU A C 1
ATOM 725 O O . LEU A 1 93 ? -7.435 -7.514 -6.639 1.00 92.31 93 LEU A O 1
ATOM 729 N N . GLY A 1 94 ? -5.645 -6.232 -7.058 1.00 90.50 94 GLY A N 1
ATOM 730 C CA . GLY A 1 94 ? -5.218 -6.194 -5.659 1.00 90.50 94 GLY A CA 1
ATOM 731 C C . GLY A 1 94 ? -6.169 -5.427 -4.751 1.00 90.50 94 GLY A C 1
ATOM 732 O O . GLY A 1 94 ? -6.385 -5.854 -3.623 1.00 90.50 94 GLY A O 1
ATOM 733 N N . PHE A 1 95 ? -6.813 -4.372 -5.243 1.00 88.69 95 PHE A N 1
ATOM 734 C CA . PHE A 1 95 ? -7.795 -3.606 -4.488 1.00 88.69 95 PHE A CA 1
ATOM 735 C C . PHE A 1 95 ? -9.001 -4.454 -4.103 1.00 88.69 95 PHE A C 1
ATOM 737 O O . PHE A 1 95 ? -9.395 -4.461 -2.937 1.00 88.69 95 PHE A O 1
ATOM 744 N N . PHE A 1 96 ? -9.545 -5.228 -5.042 1.00 92.19 96 PHE A N 1
ATOM 745 C CA . PHE A 1 96 ? -10.642 -6.146 -4.742 1.00 92.19 96 PHE A CA 1
ATOM 746 C C . PHE A 1 96 ? -10.220 -7.254 -3.780 1.00 92.19 96 PHE A C 1
ATOM 748 O O . PHE A 1 96 ? -10.955 -7.537 -2.836 1.00 92.19 96 PHE A O 1
ATOM 755 N N . ILE A 1 97 ? -9.035 -7.842 -3.966 1.00 92.62 97 ILE A N 1
ATOM 756 C CA . ILE A 1 97 ? -8.518 -8.876 -3.058 1.00 92.62 97 ILE A CA 1
ATOM 757 C C . ILE A 1 97 ? -8.344 -8.307 -1.644 1.00 92.62 97 ILE A C 1
ATOM 759 O O . ILE A 1 97 ? -8.850 -8.884 -0.685 1.00 92.62 97 ILE A O 1
ATOM 763 N N . GLY A 1 98 ? -7.683 -7.157 -1.505 1.00 89.88 98 GLY A N 1
ATOM 764 C CA . GLY A 1 98 ? -7.442 -6.510 -0.215 1.00 89.88 98 GLY A CA 1
ATOM 765 C C . GLY A 1 98 ? -8.729 -6.067 0.473 1.00 89.88 98 GLY A C 1
ATOM 766 O O . GLY A 1 98 ? -8.914 -6.335 1.659 1.00 89.88 98 GLY A O 1
ATOM 767 N N . GLY A 1 99 ? -9.650 -5.453 -0.273 1.00 88.38 99 GLY A N 1
ATOM 768 C CA . GLY A 1 99 ? -10.954 -5.037 0.240 1.00 88.38 99 GLY A CA 1
ATOM 769 C C . GLY A 1 99 ? -11.812 -6.221 0.686 1.00 88.38 99 GLY A C 1
ATOM 770 O O . GLY A 1 99 ? -12.401 -6.181 1.766 1.00 88.38 99 GLY A O 1
ATOM 771 N N . PHE A 1 100 ? -11.830 -7.308 -0.092 1.00 90.25 100 PHE A N 1
ATOM 772 C CA . PHE A 1 100 ? -12.531 -8.539 0.272 1.00 90.25 100 PHE A CA 1
ATOM 773 C C . PHE A 1 100 ? -11.917 -9.202 1.508 1.00 90.25 100 PHE A C 1
ATOM 775 O O . PHE A 1 100 ? -12.645 -9.592 2.420 1.00 90.25 100 PHE A O 1
ATOM 782 N N . MET A 1 101 ? -10.585 -9.280 1.590 1.00 89.56 101 MET A N 1
ATOM 783 C CA . MET A 1 101 ? -9.901 -9.805 2.773 1.00 89.56 101 MET A CA 1
ATOM 784 C C . MET A 1 101 ? -10.221 -8.983 4.021 1.00 89.56 101 MET A C 1
ATOM 786 O O . MET A 1 101 ? -10.547 -9.562 5.057 1.00 89.56 101 MET A O 1
ATOM 790 N N . ALA A 1 102 ? -10.176 -7.653 3.934 1.00 88.44 102 ALA A N 1
ATOM 791 C CA . ALA A 1 102 ? -10.508 -6.775 5.053 1.00 88.44 102 ALA A CA 1
ATOM 792 C C . ALA A 1 102 ? -11.968 -6.905 5.501 1.00 88.44 102 ALA A C 1
ATOM 794 O O . ALA A 1 102 ? -12.235 -6.855 6.702 1.00 88.44 102 ALA A O 1
ATOM 795 N N . PHE A 1 103 ? -12.895 -7.113 4.564 1.00 85.81 103 PHE A N 1
ATOM 796 C CA . PHE A 1 103 ? -14.292 -7.407 4.875 1.00 85.81 103 PHE A CA 1
ATOM 797 C C . PHE A 1 103 ? -14.443 -8.754 5.590 1.00 85.81 103 PHE A C 1
ATOM 799 O O . PHE A 1 103 ? -15.000 -8.808 6.685 1.00 85.81 103 PHE A O 1
ATOM 806 N N . TYR A 1 104 ? -13.905 -9.829 5.007 1.00 89.19 104 TYR A N 1
ATOM 807 C CA . TYR A 1 104 ? -14.057 -11.192 5.520 1.00 89.19 104 TYR A CA 1
ATOM 808 C C . TYR A 1 104 ? -13.427 -11.372 6.905 1.00 89.19 104 TYR A C 1
ATOM 810 O O . TYR A 1 104 ? -14.014 -11.983 7.792 1.00 89.19 104 TYR A O 1
ATOM 818 N N . THR A 1 105 ? -12.239 -10.803 7.107 1.00 87.50 105 THR A N 1
ATOM 819 C CA . THR A 1 105 ? -11.515 -10.862 8.388 1.00 87.50 105 THR A CA 1
ATOM 820 C C . THR A 1 105 ? -11.968 -9.804 9.390 1.00 87.50 105 THR A C 1
ATOM 822 O O . THR A 1 105 ? -11.442 -9.761 10.498 1.00 87.50 105 THR A O 1
ATOM 825 N N . GLN A 1 106 ? -12.903 -8.928 9.005 1.00 86.12 106 GLN A N 1
ATOM 826 C CA . GLN A 1 106 ? -13.296 -7.738 9.763 1.00 86.12 106 GLN A CA 1
ATOM 827 C C . GLN A 1 106 ? -12.091 -6.925 10.267 1.00 86.12 106 GLN A C 1
ATOM 829 O O . GLN A 1 106 ? -12.065 -6.435 11.398 1.00 86.12 106 GLN A O 1
ATOM 834 N N . TRP A 1 107 ? -11.084 -6.758 9.406 1.00 84.94 107 TRP A N 1
ATOM 835 C CA . TRP A 1 107 ? -9.803 -6.120 9.728 1.00 84.94 107 TRP A CA 1
ATOM 836 C C . TRP A 1 107 ? -9.981 -4.731 10.363 1.00 84.94 107 TRP A C 1
ATOM 838 O O . TRP A 1 107 ? -9.304 -4.385 11.329 1.00 84.94 107 TRP A O 1
ATOM 848 N N . GLY A 1 108 ? -10.964 -3.956 9.897 1.00 80.56 108 GLY A N 1
ATOM 849 C CA . GLY A 1 108 ? -11.296 -2.658 10.489 1.00 80.56 108 GLY A CA 1
ATOM 850 C C . GLY A 1 108 ? -11.721 -2.734 11.953 1.00 80.56 108 GLY A C 1
ATOM 851 O O . GLY A 1 108 ? -11.323 -1.899 12.759 1.00 80.56 108 GLY A O 1
ATOM 852 N N . GLN A 1 109 ? -12.500 -3.748 12.313 1.00 82.56 109 GLN A N 1
ATOM 853 C CA . GLN A 1 109 ? -13.037 -3.898 13.660 1.00 82.56 109 GLN A CA 1
ATOM 854 C C . GLN A 1 109 ? -12.019 -4.498 14.633 1.00 82.56 109 GLN A C 1
ATOM 856 O O . GLN A 1 109 ? -11.996 -4.107 15.797 1.00 82.56 109 GLN A O 1
ATOM 861 N N . TYR A 1 110 ? -11.162 -5.405 14.160 1.00 85.44 110 TYR A N 1
ATOM 862 C CA . TYR A 1 110 ? -10.193 -6.100 15.011 1.00 85.44 110 TYR A CA 1
ATOM 863 C C . TYR A 1 110 ? -8.803 -5.463 15.052 1.00 85.44 110 TYR A C 1
ATOM 865 O O . TYR A 1 110 ? -8.064 -5.698 16.005 1.00 85.44 110 TYR A O 1
ATOM 873 N N . ILE A 1 111 ? -8.431 -4.665 14.050 1.00 86.44 111 ILE A N 1
ATOM 874 C CA . ILE A 1 111 ? -7.097 -4.056 13.967 1.00 86.44 111 ILE A CA 1
ATOM 875 C C . ILE A 1 111 ? -7.201 -2.537 13.965 1.00 86.44 111 ILE A C 1
ATOM 877 O O . ILE A 1 111 ? -6.615 -1.898 14.835 1.00 86.44 111 ILE A O 1
ATOM 881 N N . LEU A 1 112 ? -7.984 -1.948 13.059 1.00 81.06 112 LEU A N 1
ATOM 882 C CA . LEU A 1 112 ? -8.040 -0.490 12.934 1.00 81.06 112 LEU A CA 1
ATOM 883 C C . LEU A 1 112 ? -8.638 0.166 14.195 1.00 81.06 112 LEU A C 1
ATOM 885 O O . LEU A 1 112 ? -7.972 0.970 14.836 1.00 81.06 112 LEU A O 1
ATOM 889 N N . ILE A 1 113 ? -9.852 -0.212 14.612 1.00 81.62 113 ILE A N 1
ATOM 890 C CA . ILE A 1 113 ? -10.502 0.372 15.803 1.00 81.62 113 ILE A CA 1
ATOM 891 C C . ILE A 1 113 ? -9.643 0.189 17.072 1.00 81.62 113 ILE A C 1
ATOM 893 O O . ILE A 1 113 ? -9.395 1.188 17.753 1.00 81.62 113 ILE A O 1
ATOM 897 N N . PRO A 1 114 ? -9.128 -1.017 17.393 1.00 84.88 114 PRO A N 1
ATOM 898 C CA . PRO A 1 114 ? -8.347 -1.207 18.611 1.00 84.88 114 PRO A CA 1
ATOM 899 C C . PRO A 1 114 ? -6.986 -0.500 18.573 1.00 84.88 114 PRO A C 1
ATOM 901 O O . PRO A 1 114 ? -6.513 -0.040 19.611 1.00 84.88 114 PRO A O 1
ATOM 904 N N . ALA A 1 115 ? -6.353 -0.368 17.401 1.00 84.38 115 ALA A N 1
ATOM 905 C CA . ALA A 1 115 ? -5.107 0.389 17.271 1.00 84.38 115 ALA A CA 1
ATOM 906 C C . ALA A 1 115 ? -5.313 1.866 17.644 1.00 84.38 115 ALA A C 1
ATOM 908 O O . ALA A 1 115 ? -4.530 2.419 18.415 1.00 84.38 115 ALA A O 1
ATOM 909 N N . TYR A 1 116 ? -6.406 2.481 17.178 1.00 80.19 116 TYR A N 1
ATOM 910 C CA . TYR A 1 116 ? -6.753 3.863 17.532 1.00 80.19 116 TYR A CA 1
ATOM 911 C C . TYR A 1 116 ? -7.205 4.029 18.985 1.00 80.19 116 TYR A C 1
ATOM 913 O O . TYR A 1 116 ? -7.051 5.111 19.547 1.00 80.19 116 TYR A O 1
ATOM 921 N N . SER A 1 117 ? -7.705 2.970 19.625 1.00 84.94 117 SER A N 1
ATOM 922 C CA . SER A 1 117 ? -8.002 2.972 21.061 1.00 84.94 117 SER A CA 1
ATOM 923 C C . SER A 1 117 ? -6.779 2.673 21.943 1.00 84.94 117 SER A C 1
ATOM 925 O O . SER A 1 117 ? -6.940 2.454 23.142 1.00 84.94 117 SER A O 1
ATOM 927 N N . GLY A 1 118 ? -5.568 2.613 21.377 1.00 83.31 118 GLY A N 1
ATOM 928 C CA . GLY A 1 118 ? -4.322 2.414 22.124 1.00 83.31 118 GLY A CA 1
ATOM 929 C C . GLY A 1 118 ? -3.961 0.956 22.424 1.00 83.31 118 GLY A C 1
ATOM 930 O O . GLY A 1 118 ? -3.101 0.701 23.265 1.00 83.31 118 GLY A O 1
ATOM 931 N N . ASN A 1 119 ? -4.582 -0.024 21.759 1.00 89.56 119 ASN A N 1
ATOM 932 C CA . ASN A 1 119 ? -4.183 -1.424 21.895 1.00 89.56 119 ASN A CA 1
ATOM 933 C C . ASN A 1 119 ? -2.836 -1.669 21.192 1.00 89.56 119 ASN A C 1
ATOM 935 O O . ASN A 1 119 ? -2.745 -1.630 19.964 1.00 89.56 119 ASN A O 1
ATOM 939 N N . TYR A 1 120 ? -1.801 -1.981 21.975 1.00 88.00 120 TYR A N 1
ATOM 940 C CA . TYR A 1 120 ? -0.437 -2.170 21.474 1.00 88.00 120 TYR A CA 1
ATOM 941 C C . TYR A 1 120 ? -0.293 -3.307 20.454 1.00 88.00 120 TYR A C 1
ATOM 943 O O . TYR A 1 120 ? 0.496 -3.182 19.521 1.00 88.00 120 TYR A O 1
ATOM 951 N N . LEU A 1 121 ? -1.051 -4.402 20.591 1.00 89.69 121 LEU A N 1
ATOM 952 C CA . LEU A 1 121 ? -0.983 -5.525 19.650 1.00 89.69 121 LEU A CA 1
ATOM 953 C C . LEU A 1 121 ? -1.570 -5.139 18.292 1.00 89.69 121 LEU A C 1
ATOM 955 O O . LEU A 1 121 ? -0.957 -5.394 17.258 1.00 89.69 121 LEU A O 1
ATOM 959 N N . ALA A 1 122 ? -2.728 -4.480 18.291 1.00 86.19 122 ALA A N 1
ATOM 960 C CA . ALA A 1 122 ? -3.353 -4.002 17.063 1.00 86.19 122 ALA A CA 1
ATOM 961 C C . ALA A 1 122 ? -2.484 -2.943 16.367 1.00 86.19 122 ALA A C 1
ATOM 963 O O . ALA A 1 122 ? -2.296 -2.990 15.151 1.00 86.19 122 ALA A O 1
ATOM 964 N N . LEU A 1 123 ? -1.880 -2.044 17.148 1.00 84.19 123 LEU A N 1
ATOM 965 C CA . LEU A 1 123 ? -0.938 -1.046 16.652 1.00 84.19 123 LEU A CA 1
ATOM 966 C C . LEU A 1 123 ? 0.315 -1.697 16.042 1.00 84.19 123 LEU A C 1
ATOM 968 O O . LEU A 1 123 ? 0.758 -1.288 14.972 1.00 84.19 123 LEU A O 1
ATOM 972 N N . ALA A 1 124 ? 0.845 -2.757 16.660 1.00 86.81 124 ALA A N 1
ATOM 973 C CA . ALA A 1 124 ? 1.96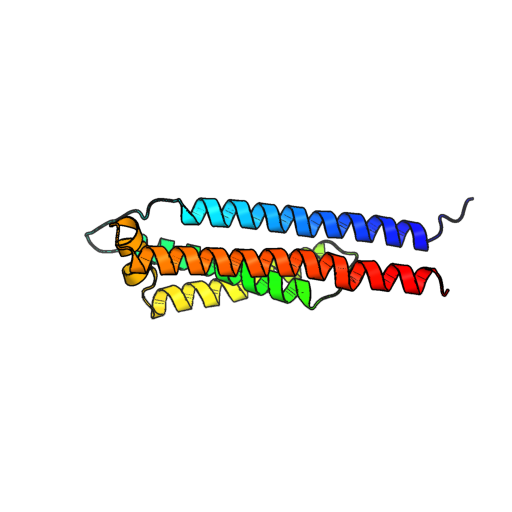9 -3.515 16.116 1.00 86.81 124 ALA A CA 1
ATOM 974 C C . ALA A 1 124 ? 1.621 -4.198 14.784 1.00 86.81 124 ALA A C 1
ATOM 976 O O . ALA A 1 124 ? 2.409 -4.129 13.843 1.00 86.81 124 ALA A O 1
ATOM 977 N N . VAL A 1 125 ? 0.437 -4.809 14.661 1.00 86.94 125 VAL A N 1
ATOM 978 C CA . VAL A 1 125 ? -0.027 -5.412 13.396 1.00 86.94 125 VAL A CA 1
ATOM 979 C C . VAL A 1 125 ? -0.171 -4.353 12.302 1.00 86.94 125 VAL A C 1
ATOM 981 O O . VAL A 1 125 ? 0.256 -4.573 11.165 1.00 86.94 125 VAL A O 1
ATOM 984 N N . LEU A 1 126 ? -0.727 -3.191 12.646 1.00 83.62 126 LEU A N 1
ATOM 985 C CA . LEU A 1 126 ? -0.877 -2.058 11.739 1.00 83.62 126 LEU A CA 1
ATOM 986 C C . LEU A 1 126 ? 0.500 -1.579 11.238 1.00 83.62 126 LEU A C 1
ATOM 988 O O . LEU A 1 126 ? 0.728 -1.512 10.030 1.00 83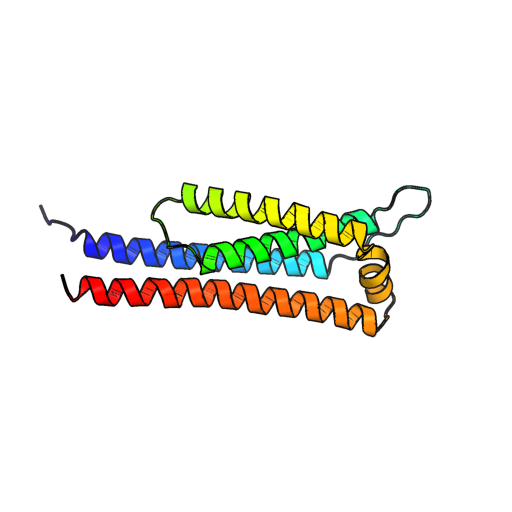.62 126 LEU A O 1
ATOM 992 N N . ILE A 1 127 ? 1.458 -1.363 12.145 1.00 84.38 127 ILE A N 1
ATOM 993 C CA . ILE A 1 127 ? 2.840 -0.983 11.805 1.00 84.38 127 ILE A CA 1
ATOM 994 C C . ILE A 1 127 ? 3.521 -2.055 10.949 1.00 84.38 127 ILE A C 1
ATOM 996 O O . ILE A 1 127 ? 4.122 -1.722 9.932 1.00 84.38 127 ILE A O 1
ATOM 1000 N N . MET A 1 128 ? 3.419 -3.337 11.308 1.00 85.69 128 MET A N 1
ATOM 1001 C CA . MET A 1 128 ? 4.029 -4.414 10.520 1.00 85.69 128 MET A CA 1
ATOM 1002 C C . MET A 1 128 ? 3.464 -4.476 9.102 1.00 85.69 128 MET A C 1
ATOM 1004 O O . MET A 1 128 ? 4.224 -4.643 8.152 1.00 85.69 128 MET A O 1
ATOM 1008 N N . THR A 1 129 ? 2.153 -4.285 8.943 1.00 82.00 129 THR A N 1
ATOM 1009 C CA . THR A 1 129 ? 1.508 -4.240 7.622 1.00 82.00 129 THR A CA 1
ATOM 1010 C C . THR A 1 129 ? 2.073 -3.092 6.784 1.00 82.00 129 THR A C 1
ATOM 1012 O O . THR A 1 129 ? 2.403 -3.283 5.613 1.00 82.00 129 THR A O 1
ATOM 1015 N N . PHE A 1 130 ? 2.265 -1.918 7.392 1.00 81.31 130 PHE A N 1
ATOM 1016 C CA . PHE A 1 130 ? 2.885 -0.771 6.729 1.00 81.31 130 PHE A CA 1
ATOM 1017 C C . PHE A 1 130 ? 4.348 -1.030 6.348 1.00 81.31 130 PHE A C 1
ATOM 1019 O O . PHE A 1 130 ? 4.756 -0.744 5.226 1.00 81.31 130 PHE A O 1
ATOM 1026 N N . VAL A 1 131 ? 5.141 -1.608 7.252 1.00 83.38 131 VAL A N 1
ATOM 1027 C CA . VAL A 1 131 ? 6.554 -1.925 6.998 1.00 83.38 131 VAL A CA 1
ATOM 1028 C C . VAL A 1 131 ? 6.695 -2.950 5.873 1.00 83.38 131 VAL A C 1
ATOM 1030 O O . VAL A 1 131 ? 7.524 -2.763 4.987 1.00 83.38 131 VAL A O 1
ATOM 1033 N N . LEU A 1 132 ? 5.866 -3.996 5.848 1.00 81.06 132 LEU A N 1
ATOM 1034 C CA . LEU A 1 132 ? 5.861 -4.974 4.755 1.00 81.06 132 LEU A CA 1
ATOM 1035 C C . LEU A 1 132 ? 5.522 -4.321 3.413 1.00 81.06 132 LEU A C 1
ATOM 1037 O O . LEU A 1 132 ? 6.182 -4.591 2.409 1.00 81.06 132 LEU A O 1
ATOM 1041 N N . PHE A 1 133 ? 4.537 -3.422 3.402 1.00 80.44 133 PHE A N 1
ATOM 1042 C CA . PHE A 1 133 ? 4.214 -2.630 2.221 1.00 80.44 133 PHE A CA 1
ATOM 1043 C C . PHE A 1 133 ? 5.413 -1.781 1.758 1.00 80.44 133 PHE A C 1
ATOM 1045 O O . PHE A 1 133 ? 5.721 -1.756 0.566 1.00 80.44 133 PHE A O 1
ATOM 1052 N N . MET A 1 134 ? 6.141 -1.154 2.688 1.00 78.38 134 MET A N 1
ATOM 1053 C CA . MET A 1 134 ? 7.342 -0.368 2.380 1.00 78.38 134 MET A CA 1
ATOM 1054 C C . MET A 1 134 ? 8.453 -1.196 1.758 1.00 78.38 134 MET A C 1
ATOM 1056 O O . MET A 1 134 ? 9.016 -0.792 0.742 1.00 78.38 134 MET A O 1
ATOM 1060 N N . VAL A 1 135 ? 8.756 -2.351 2.347 1.00 81.69 135 VAL A N 1
ATOM 1061 C CA . VAL A 1 135 ? 9.796 -3.250 1.840 1.00 81.69 135 VAL A CA 1
ATOM 1062 C C . VAL A 1 135 ? 9.475 -3.667 0.408 1.00 81.69 135 VAL A C 1
ATOM 1064 O O . VAL A 1 135 ? 10.324 -3.525 -0.464 1.00 81.69 135 VAL A O 1
ATOM 1067 N N . LEU A 1 136 ? 8.231 -4.062 0.125 1.00 77.00 136 LEU A N 1
ATOM 1068 C CA . LEU A 1 136 ? 7.825 -4.456 -1.227 1.00 77.00 136 LEU A CA 1
ATOM 1069 C C . LEU A 1 136 ? 7.898 -3.311 -2.238 1.00 77.00 136 LEU A C 1
ATOM 1071 O O . LEU A 1 136 ? 8.281 -3.532 -3.386 1.00 77.00 136 LEU A O 1
ATOM 1075 N N . LEU A 1 137 ? 7.543 -2.091 -1.835 1.00 76.62 137 LEU A N 1
ATOM 1076 C CA . LEU A 1 137 ? 7.620 -0.926 -2.712 1.00 76.62 137 LEU A CA 1
ATOM 1077 C C . LEU A 1 137 ? 9.082 -0.568 -3.018 1.00 76.62 137 LEU A C 1
ATOM 1079 O O . LEU A 1 137 ? 9.431 -0.343 -4.177 1.00 76.62 137 LEU A O 1
ATOM 1083 N N . ILE A 1 138 ? 9.949 -0.579 -2.002 1.00 74.12 138 ILE A N 1
ATOM 1084 C CA . ILE A 1 138 ? 11.392 -0.351 -2.159 1.00 74.12 138 ILE A CA 1
ATOM 1085 C C . ILE A 1 138 ? 12.009 -1.435 -3.041 1.00 74.12 138 ILE A C 1
ATOM 1087 O O . ILE A 1 138 ? 12.743 -1.109 -3.975 1.00 74.12 138 ILE A O 1
ATOM 1091 N N . ASP A 1 139 ? 11.682 -2.702 -2.799 1.00 76.56 139 ASP A N 1
ATOM 1092 C CA . ASP A 1 139 ? 12.174 -3.821 -3.595 1.00 76.56 139 ASP A CA 1
ATOM 1093 C C . ASP A 1 139 ? 11.689 -3.724 -5.043 1.00 76.56 139 ASP A C 1
ATOM 1095 O O . ASP A 1 139 ? 12.458 -4.013 -5.959 1.00 76.56 139 ASP A O 1
ATOM 1099 N N . ALA A 1 140 ? 10.454 -3.269 -5.284 1.00 71.44 140 ALA A N 1
ATOM 1100 C CA . ALA A 1 140 ? 9.932 -3.097 -6.636 1.00 71.44 140 ALA A CA 1
ATOM 1101 C C . ALA A 1 140 ? 10.707 -2.029 -7.392 1.00 71.44 140 ALA A C 1
ATOM 1103 O O . ALA A 1 140 ? 11.165 -2.270 -8.509 1.00 71.44 140 AL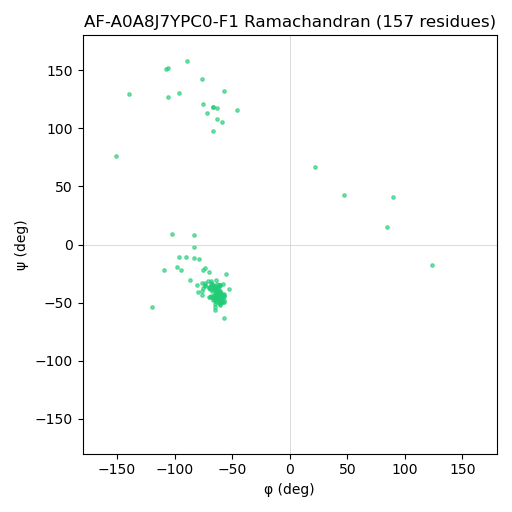A A O 1
ATOM 1104 N N . VAL A 1 141 ? 10.931 -0.880 -6.756 1.00 70.56 141 VAL A N 1
ATOM 1105 C CA . VAL A 1 141 ? 11.738 0.205 -7.319 1.00 70.56 141 VAL A CA 1
ATOM 1106 C C . VAL A 1 141 ? 13.182 -0.254 -7.547 1.00 70.56 141 VAL A C 1
ATOM 1108 O O . VAL A 1 141 ? 13.759 -0.014 -8.609 1.00 70.56 141 VAL A O 1
ATOM 1111 N N . TYR A 1 142 ? 13.777 -0.953 -6.580 1.00 71.44 142 TYR A N 1
ATOM 1112 C CA . TYR A 1 142 ? 15.150 -1.439 -6.670 1.00 71.44 142 TYR A CA 1
ATOM 1113 C C . TYR A 1 142 ? 15.327 -2.485 -7.773 1.00 71.44 142 TYR A C 1
ATOM 1115 O O . TYR A 1 142 ? 16.272 -2.390 -8.559 1.00 71.44 142 TYR A O 1
ATOM 1123 N N . LEU A 1 143 ? 14.431 -3.470 -7.867 1.00 68.12 143 LEU A N 1
ATOM 1124 C CA . LEU A 1 143 ? 14.474 -4.512 -8.891 1.00 68.12 143 LEU A CA 1
ATOM 1125 C C . LEU A 1 143 ? 14.170 -3.952 -10.273 1.00 68.12 143 LEU A C 1
ATOM 1127 O O . LEU A 1 143 ? 14.842 -4.352 -11.225 1.00 68.12 143 LEU A O 1
ATOM 1131 N N . HIS A 1 144 ? 13.240 -3.004 -10.389 1.00 66.69 144 HIS A N 1
ATOM 1132 C CA . HIS A 1 144 ? 12.987 -2.313 -11.649 1.00 66.69 144 HIS A CA 1
ATOM 1133 C C . HIS A 1 144 ? 14.273 -1.646 -12.160 1.00 66.69 144 HIS A C 1
ATOM 1135 O O . HIS A 1 144 ? 14.724 -1.922 -13.277 1.00 66.69 144 HIS A O 1
ATOM 1141 N N . ASN A 1 145 ? 14.952 -0.900 -11.283 1.00 62.81 145 ASN A N 1
ATOM 1142 C CA . ASN A 1 145 ? 16.210 -0.228 -11.596 1.00 62.81 145 ASN A CA 1
ATOM 1143 C C . ASN A 1 145 ? 17.362 -1.219 -11.857 1.00 62.81 145 ASN A C 1
ATOM 1145 O O . ASN A 1 145 ? 18.084 -1.100 -12.839 1.00 62.81 145 ASN A O 1
ATOM 1149 N N . LYS A 1 146 ? 17.584 -2.236 -11.020 1.00 63.78 146 LYS A N 1
ATOM 1150 C CA . LYS A 1 146 ? 18.782 -3.092 -11.130 1.00 63.78 146 LYS A CA 1
ATOM 1151 C C . LYS A 1 146 ? 18.662 -4.158 -12.217 1.00 63.78 146 LYS A C 1
ATOM 1153 O O . LYS A 1 146 ? 19.637 -4.419 -12.923 1.00 63.78 146 LYS A O 1
ATOM 1158 N N . THR A 1 147 ? 17.494 -4.780 -12.352 1.00 59.69 147 THR A N 1
ATOM 1159 C CA . THR A 1 147 ? 17.290 -5.940 -13.238 1.00 59.69 147 THR A CA 1
ATOM 1160 C C . THR A 1 147 ? 17.275 -5.518 -14.702 1.00 59.69 147 THR A C 1
ATOM 1162 O O . THR A 1 147 ? 17.782 -6.234 -15.566 1.00 59.69 147 THR A O 1
ATOM 1165 N N . TRP A 1 148 ? 16.777 -4.316 -14.994 1.00 54.78 148 TRP A N 1
ATOM 1166 C CA . TRP A 1 148 ? 16.561 -3.878 -16.370 1.00 54.78 148 TRP A CA 1
ATOM 1167 C C . TRP A 1 148 ? 17.528 -2.789 -16.853 1.00 54.78 148 TRP A C 1
ATOM 1169 O O . TRP A 1 148 ? 17.786 -2.732 -18.060 1.00 54.78 148 TRP A O 1
ATOM 1179 N N . VAL A 1 149 ? 18.156 -2.009 -15.961 1.00 50.72 149 VAL A N 1
ATOM 1180 C CA . VAL A 1 149 ? 19.204 -1.037 -16.346 1.00 50.72 149 VAL A CA 1
ATOM 1181 C C . VAL A 1 149 ? 20.532 -1.738 -16.647 1.00 50.72 149 VAL A C 1
ATOM 1183 O O . VAL A 1 149 ? 21.153 -1.460 -17.677 1.00 50.72 149 VAL A O 1
ATOM 1186 N N . LYS A 1 150 ? 20.959 -2.716 -15.829 1.00 42.06 150 LYS A N 1
ATOM 1187 C CA . LYS A 1 150 ? 22.237 -3.427 -16.053 1.00 42.06 150 LYS A CA 1
ATOM 1188 C C . LYS A 1 150 ? 22.232 -4.280 -17.322 1.00 42.06 150 LYS A C 1
ATOM 1190 O O . LYS A 1 150 ? 23.224 -4.310 -18.044 1.00 42.06 150 LYS A O 1
ATOM 1195 N N . HIS A 1 151 ? 21.112 -4.924 -17.645 1.00 40.66 151 HIS A N 1
ATOM 1196 C CA . HIS A 1 151 ? 21.039 -5.833 -18.793 1.00 40.66 151 HIS A CA 1
ATOM 1197 C C . HIS A 1 151 ? 21.033 -5.115 -20.158 1.00 40.66 151 HIS A C 1
ATOM 1199 O O . HIS A 1 151 ? 21.371 -5.711 -21.182 1.00 40.66 151 HIS A O 1
ATOM 1205 N N . LYS A 1 152 ? 20.684 -3.822 -20.189 1.00 44.66 152 LYS A N 1
ATOM 1206 C CA . LYS A 1 152 ? 20.730 -2.989 -21.403 1.00 44.66 152 LYS A CA 1
ATOM 1207 C C . LYS A 1 152 ? 22.101 -2.357 -21.639 1.00 44.66 152 LYS A C 1
ATOM 1209 O O . LYS A 1 152 ? 22.476 -2.170 -22.794 1.00 44.66 152 LYS A O 1
ATOM 1214 N N . ALA A 1 153 ? 22.856 -2.063 -20.577 1.00 44.88 153 ALA A N 1
ATOM 1215 C CA . ALA A 1 153 ? 24.233 -1.590 -20.704 1.00 44.88 153 ALA A CA 1
ATOM 1216 C C . ALA A 1 153 ? 25.107 -2.644 -21.404 1.00 44.88 153 ALA A C 1
ATOM 1218 O O . ALA A 1 153 ? 25.766 -2.322 -22.390 1.00 44.88 153 ALA A O 1
ATOM 1219 N N . ASP A 1 154 ? 24.998 -3.905 -20.984 1.00 42.84 154 ASP A N 1
ATOM 1220 C CA . ASP A 1 154 ? 25.827 -5.006 -21.488 1.00 42.84 154 ASP A CA 1
ATOM 1221 C C . ASP A 1 154 ? 25.521 -5.386 -22.950 1.00 42.84 154 ASP A C 1
ATOM 1223 O O . ASP A 1 154 ? 26.421 -5.664 -23.739 1.00 42.84 154 ASP A O 1
ATOM 1227 N N . LYS A 1 155 ? 24.247 -5.327 -23.365 1.00 43.81 155 LYS A N 1
ATOM 1228 C CA . LYS A 1 155 ? 23.860 -5.599 -24.762 1.00 43.81 155 LYS A CA 1
ATOM 1229 C C . LYS A 1 155 ? 24.186 -4.462 -25.732 1.00 43.81 155 LYS A C 1
ATOM 1231 O O . LYS A 1 155 ? 24.308 -4.722 -26.919 1.00 43.81 155 LYS A O 1
ATOM 1236 N N . SER A 1 156 ? 24.351 -3.228 -25.245 1.00 44.91 156 SER A N 1
ATOM 1237 C CA . SER A 1 156 ? 24.760 -2.080 -26.075 1.00 44.91 156 SER A CA 1
ATOM 1238 C C . SER A 1 156 ? 26.273 -1.969 -26.296 1.00 44.91 156 SER A C 1
ATOM 1240 O O . SER A 1 156 ? 26.698 -1.160 -27.108 1.00 44.91 156 SER A O 1
ATOM 1242 N N . VAL A 1 157 ? 27.071 -2.736 -25.545 1.00 47.28 157 VAL A N 1
ATOM 1243 C CA . VAL A 1 157 ? 28.541 -2.789 -25.668 1.00 47.28 157 VAL A CA 1
ATOM 1244 C C . VAL A 1 157 ? 28.984 -3.986 -26.521 1.00 47.28 157 VAL A C 1
ATOM 1246 O O . VAL A 1 157 ? 30.092 -3.995 -27.043 1.00 47.28 157 VAL A O 1
ATOM 1249 N N . LYS A 1 158 ? 28.111 -4.989 -26.688 1.00 42.09 158 LYS A N 1
ATOM 1250 C CA . LYS A 1 158 ? 28.366 -6.206 -27.475 1.00 42.09 158 LYS A CA 1
ATOM 1251 C C . LYS A 1 158 ? 27.706 -6.217 -28.865 1.00 42.09 158 LYS A C 1
ATOM 1253 O O . LYS A 1 158 ? 27.686 -7.276 -29.487 1.00 42.09 158 LYS A O 1
ATOM 1258 N N . ALA A 1 159 ? 27.142 -5.098 -29.321 1.00 43.66 159 ALA A N 1
ATOM 1259 C CA . ALA A 1 159 ? 26.505 -4.959 -30.634 1.00 43.66 159 ALA A CA 1
ATOM 1260 C C . ALA A 1 159 ? 27.212 -3.892 -31.469 1.00 43.66 159 ALA A C 1
ATOM 1262 O O . ALA A 1 159 ? 27.556 -2.842 -30.878 1.00 43.66 159 ALA A O 1
#

Organism: NCBI:txid2823368